Protein AF-A0A6L9QG31-F1 (afdb_monomer)

Organism: NCBI:txid453573

Radius of gyration: 11.06 Å; Cα contacts (8 Å, |Δi|>4): 85; chains: 1; bounding box: 24×30×28 Å

Solvent-accessible surface area (backbone atoms only — not comparable to full-atom values): 3467 Å² total; per-residue (Å²): 110,41,69,58,51,27,69,73,37,80,80,34,50,49,46,73,39,81,92,75,67,30,30,39,35,42,38,68,42,99,93,49,72,44,80,45,76,20,82,38,78,65,53,36,50,54,48,51,54,43,58,64,71,56,75,79,74,135

Foldseek 3Di:
DQVVLCVVQPPKHWDQDPVVCWIWIWADEDPDTDIDIGNDPVVVSVRNVCVRVPPPDD

Sequence (58 aa):
MAAAIEREFSGVVAWYGHATGAWWAMVPVRRDVRLVEALSPRELREAIVNARGWSWPR

Nearest PDB structures (foldseek):
  1e8s-assembly1_A  TM=4.940E-01  e=4.066E-01  Homo sapiens
  3llh-assembly1_A  TM=4.721E-01  e=1.487E+00  Homo sapiens
  8q5h-assembly1_4  TM=5.505E-01  e=2.397E+00  Homo sapiens
  8bot-assembly1_L  TM=4.791E-01  e=3.149E+00  Homo sapiens
  5om5-assembly1_A  TM=5.817E-01  e=7.141E+00  Homo sapiens

Mean predicted aligned error: 4.22 Å

Secondary structure (DSSP, 8-state):
-HHHHHHHSTT-EEEEETTTTEEEEEEEETTEEEEEEESSHHHHHHHHHHHHH-----

pLDDT: mean 89.68, std 12.45, range [44.44, 98.0]

Struc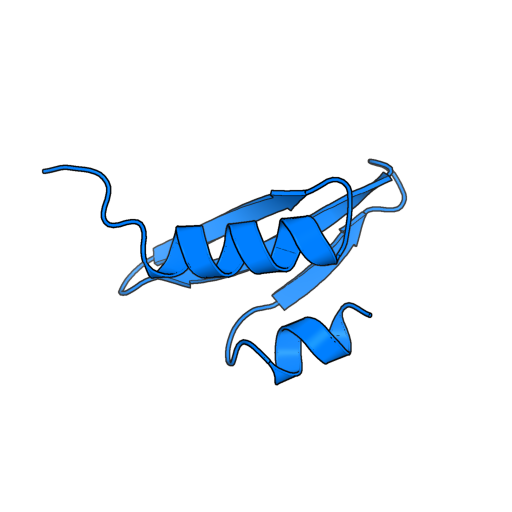ture (mmCIF, N/CA/C/O backbone):
data_AF-A0A6L9QG31-F1
#
_entry.id   AF-A0A6L9QG31-F1
#
loop_
_atom_site.group_PDB
_atom_site.id
_atom_site.type_symbol
_atom_site.label_atom_id
_atom_site.label_alt_id
_atom_site.label_comp_id
_atom_site.label_asym_id
_atom_site.label_entity_id
_atom_site.label_seq_id
_atom_site.pdbx_PDB_ins_code
_atom_site.Cartn_x
_atom_site.Cartn_y
_atom_site.Cartn_z
_atom_site.occupancy
_atom_site.B_iso_or_equiv
_atom_site.auth_seq_id
_atom_site.auth_comp_id
_atom_site.auth_asym_id
_atom_site.auth_atom_id
_atom_site.pdbx_PDB_model_num
ATOM 1 N N . MET A 1 1 ? 7.580 -9.257 -0.905 1.00 81.75 1 MET A N 1
ATOM 2 C CA . MET A 1 1 ? 7.780 -7.869 -0.424 1.00 81.75 1 MET A CA 1
ATOM 3 C C . MET A 1 1 ? 6.506 -7.279 0.168 1.00 81.75 1 MET A C 1
ATOM 5 O O . MET A 1 1 ? 6.558 -6.928 1.335 1.00 81.75 1 MET A O 1
ATOM 9 N N . ALA A 1 2 ? 5.374 -7.269 -0.547 1.00 86.69 2 ALA A N 1
ATOM 10 C CA . ALA A 1 2 ? 4.059 -6.907 0.012 1.00 86.69 2 ALA A CA 1
ATOM 11 C C . ALA A 1 2 ? 3.743 -7.612 1.347 1.00 86.69 2 ALA A C 1
ATOM 13 O O . ALA A 1 2 ? 3.580 -6.947 2.359 1.00 86.69 2 ALA A O 1
ATOM 14 N N . ALA A 1 3 ? 3.823 -8.946 1.394 1.00 90.31 3 ALA A N 1
ATOM 15 C CA . ALA A 1 3 ? 3.567 -9.718 2.618 1.00 90.31 3 ALA A CA 1
ATOM 16 C C . ALA A 1 3 ? 4.459 -9.336 3.823 1.00 90.31 3 ALA A C 1
ATOM 18 O O . ALA A 1 3 ? 4.072 -9.529 4.972 1.00 90.31 3 ALA A O 1
ATOM 19 N N . ALA A 1 4 ? 5.665 -8.800 3.588 1.00 92.50 4 ALA A N 1
ATOM 20 C CA . ALA A 1 4 ? 6.509 -8.299 4.674 1.00 92.50 4 ALA A CA 1
ATOM 21 C C . ALA A 1 4 ? 5.970 -6.972 5.231 1.00 92.50 4 ALA A C 1
ATOM 23 O O . ALA A 1 4 ? 5.977 -6.786 6.441 1.00 92.50 4 ALA A O 1
ATOM 24 N N . ILE A 1 5 ? 5.460 -6.097 4.357 1.00 92.62 5 ILE A N 1
ATOM 25 C CA . ILE A 1 5 ? 4.791 -4.845 4.731 1.00 92.62 5 ILE A CA 1
ATOM 26 C C . ILE A 1 5 ? 3.493 -5.151 5.490 1.00 92.62 5 ILE A C 1
ATOM 28 O O . ILE A 1 5 ? 3.262 -4.585 6.548 1.00 92.62 5 ILE A O 1
ATOM 32 N N . GLU A 1 6 ? 2.676 -6.093 5.025 1.00 94.44 6 GLU A N 1
ATOM 33 C CA . GLU A 1 6 ? 1.420 -6.463 5.704 1.00 94.44 6 GLU A CA 1
ATOM 34 C C . GLU A 1 6 ? 1.661 -7.056 7.101 1.00 94.44 6 GLU A C 1
ATOM 36 O O . GLU A 1 6 ? 0.935 -6.759 8.048 1.00 94.44 6 GLU A O 1
ATOM 41 N N . ARG A 1 7 ? 2.727 -7.852 7.262 1.00 93.69 7 ARG A N 1
ATOM 42 C CA . ARG A 1 7 ? 3.157 -8.360 8.575 1.00 93.69 7 ARG A CA 1
ATOM 43 C C . ARG A 1 7 ? 3.651 -7.260 9.512 1.00 93.69 7 ARG A C 1
ATOM 45 O O . ARG A 1 7 ? 3.447 -7.358 10.717 1.00 93.69 7 ARG A O 1
ATOM 52 N N . GLU A 1 8 ? 4.347 -6.266 8.971 1.00 94.06 8 GLU A N 1
ATOM 53 C CA . GLU A 1 8 ? 4.876 -5.123 9.720 1.00 94.06 8 GLU A CA 1
ATOM 54 C C . GLU A 1 8 ? 3.746 -4.173 10.149 1.00 94.06 8 GLU A C 1
ATOM 56 O O . GLU A 1 8 ? 3.723 -3.683 11.278 1.00 94.06 8 GLU A O 1
ATOM 61 N N . PHE A 1 9 ? 2.754 -3.974 9.280 1.00 91.69 9 PHE A N 1
ATOM 62 C CA . PHE A 1 9 ? 1.630 -3.073 9.495 1.00 91.69 9 PHE A CA 1
ATOM 63 C C . PHE A 1 9 ? 0.309 -3.844 9.549 1.00 91.69 9 PHE A C 1
ATOM 65 O O . PHE A 1 9 ? -0.420 -3.924 8.565 1.00 91.69 9 PHE A O 1
ATOM 72 N N . SER A 1 10 ? -0.049 -4.340 10.737 1.00 91.44 1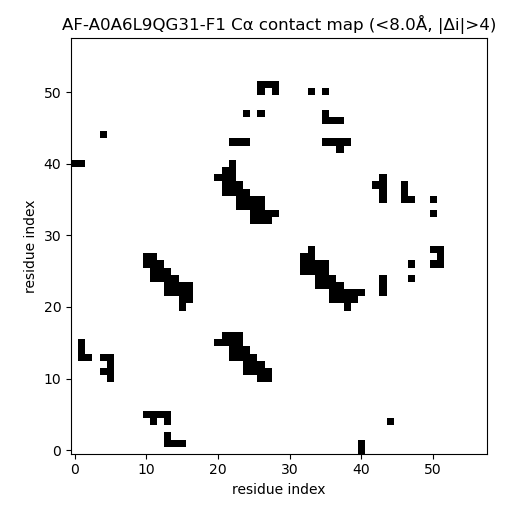0 SER A N 1
ATOM 73 C CA . SER A 1 10 ? -1.310 -5.070 10.951 1.00 91.44 10 SER A CA 1
ATOM 74 C C . SER A 1 10 ? -2.525 -4.331 10.370 1.00 91.44 10 SER A C 1
ATOM 76 O O . SER A 1 10 ? -2.726 -3.149 10.660 1.00 91.44 10 SER A O 1
ATOM 78 N N . GLY A 1 11 ? -3.312 -5.021 9.541 1.00 92.25 11 GLY A N 1
ATOM 79 C CA . GLY A 1 11 ? -4.507 -4.490 8.878 1.00 92.25 11 GLY A CA 1
ATOM 80 C C . GLY A 1 11 ? -4.249 -3.706 7.586 1.00 92.25 11 GLY A C 1
ATOM 81 O O . GLY A 1 11 ? -5.209 -3.315 6.930 1.00 92.25 11 GLY A O 1
ATOM 82 N N . VAL A 1 12 ? -2.990 -3.472 7.203 1.00 95.56 12 VAL A N 1
ATOM 83 C CA . VAL A 1 12 ? -2.658 -2.948 5.871 1.00 95.56 12 VAL A CA 1
ATOM 84 C C . VAL A 1 12 ? -2.754 -4.066 4.845 1.00 95.56 12 VAL A C 1
ATOM 86 O O . VAL A 1 12 ? -2.308 -5.182 5.100 1.00 95.56 12 VAL A O 1
ATOM 89 N N . VAL A 1 13 ? -3.285 -3.733 3.672 1.00 96.75 13 VAL A N 1
ATOM 90 C CA . VAL A 1 13 ? -3.214 -4.576 2.473 1.00 96.75 13 VAL A CA 1
ATOM 91 C C . VAL A 1 13 ? -2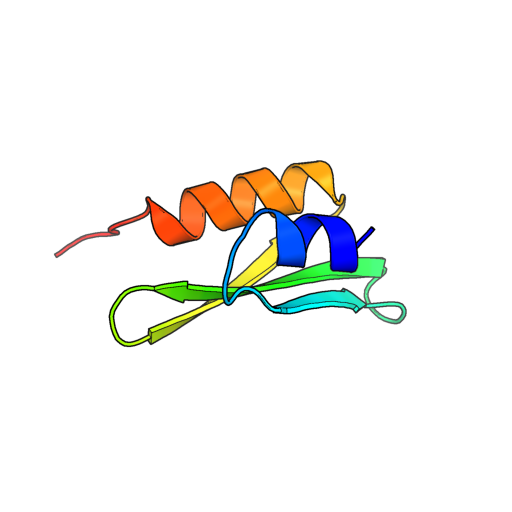.293 -3.885 1.484 1.00 96.75 13 VAL A C 1
ATOM 93 O O . VAL A 1 13 ? -2.546 -2.729 1.145 1.00 96.75 13 VAL A O 1
ATOM 96 N N . ALA A 1 14 ? -1.232 -4.555 1.038 1.00 97.19 14 ALA A N 1
ATOM 97 C CA . ALA A 1 14 ? -0.222 -3.970 0.160 1.00 97.19 14 ALA A CA 1
ATOM 98 C C . ALA A 1 14 ? -0.040 -4.799 -1.113 1.00 97.19 14 ALA A C 1
ATOM 100 O O . ALA A 1 14 ? -0.059 -6.025 -1.084 1.00 97.19 14 ALA A O 1
ATOM 101 N N . TRP A 1 15 ? 0.190 -4.142 -2.248 1.00 97.81 15 TRP A N 1
ATOM 102 C CA . TRP A 1 15 ? 0.418 -4.824 -3.522 1.00 97.81 15 TRP A CA 1
ATOM 103 C C . TRP A 1 15 ? 1.307 -4.009 -4.459 1.00 97.81 15 TRP A C 1
ATOM 105 O O . TRP A 1 15 ? 1.54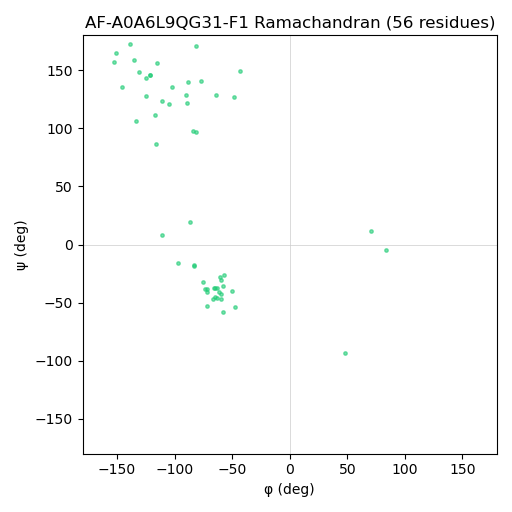2 -2.818 -4.256 1.00 97.81 15 TRP A O 1
ATOM 115 N N . TYR A 1 16 ? 1.819 -4.675 -5.493 1.00 97.06 16 TYR A N 1
ATOM 116 C CA . TYR A 1 16 ? 2.515 -4.027 -6.599 1.00 97.06 16 TYR A CA 1
ATOM 117 C C . TYR A 1 16 ? 1.603 -3.999 -7.825 1.00 97.06 16 TYR A C 1
ATOM 119 O O . TYR A 1 16 ? 1.140 -5.040 -8.293 1.00 97.06 16 TYR A O 1
ATOM 127 N N . GLY A 1 17 ? 1.316 -2.804 -8.330 1.00 97.00 17 GLY A N 1
ATOM 128 C CA . GLY A 1 17 ? 0.528 -2.600 -9.535 1.00 97.00 17 GLY A CA 1
ATOM 129 C C . GLY A 1 17 ? 1.400 -2.776 -10.770 1.00 97.00 17 GLY A C 1
ATOM 130 O O . GLY A 1 17 ? 2.052 -1.834 -11.199 1.00 97.00 17 GLY A O 1
ATOM 131 N N . HIS A 1 18 ? 1.384 -3.958 -11.386 1.00 95.50 18 HIS A N 1
ATOM 132 C CA . HIS A 1 18 ? 2.191 -4.229 -12.584 1.00 95.50 18 HIS A CA 1
ATOM 133 C C . HIS A 1 18 ? 1.878 -3.296 -13.767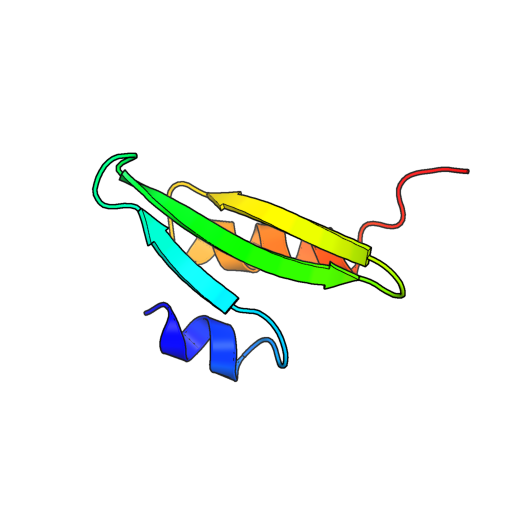 1.00 95.50 18 HIS A C 1
ATOM 135 O O . HIS A 1 18 ? 2.773 -2.994 -14.548 1.00 95.50 18 HIS A O 1
ATOM 141 N N . ALA A 1 19 ? 0.634 -2.821 -13.887 1.00 95.75 19 ALA A N 1
ATOM 142 C CA . ALA A 1 19 ? 0.230 -1.890 -14.941 1.00 95.75 19 ALA A CA 1
ATOM 143 C C . ALA A 1 19 ? 0.720 -0.451 -14.700 1.00 95.75 19 ALA A C 1
ATOM 145 O O . ALA A 1 19 ? 0.989 0.264 -15.659 1.00 95.75 19 ALA A O 1
ATOM 146 N N . THR A 1 20 ? 0.833 -0.024 -13.437 1.00 94.88 20 THR A N 1
ATOM 147 C CA . THR A 1 20 ? 1.276 1.337 -13.081 1.00 94.88 20 THR A CA 1
ATOM 148 C C . THR A 1 20 ? 2.762 1.400 -12.740 1.00 94.88 20 THR A C 1
ATOM 150 O O . THR A 1 20 ? 3.338 2.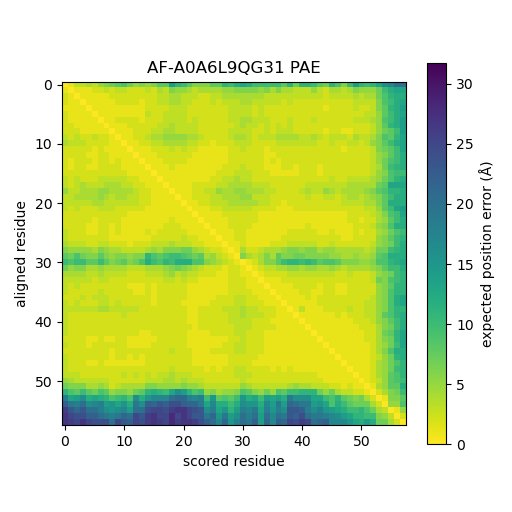478 -12.685 1.00 94.88 20 THR A O 1
ATOM 153 N N . GLY A 1 21 ? 3.393 0.252 -12.485 1.00 96.31 21 GLY A N 1
ATOM 154 C CA . GLY A 1 21 ? 4.771 0.171 -12.016 1.00 96.31 21 GLY A CA 1
ATOM 155 C C . GLY A 1 21 ? 4.965 0.638 -10.569 1.00 96.31 21 GLY A C 1
ATOM 156 O O . GLY A 1 21 ? 6.111 0.790 -10.148 1.00 96.31 21 GLY A O 1
ATOM 157 N N . ALA A 1 22 ? 3.883 0.843 -9.809 1.00 97.19 22 ALA A N 1
ATOM 158 C CA . ALA A 1 22 ? 3.912 1.440 -8.475 1.00 97.19 22 ALA A CA 1
ATOM 159 C C . ALA A 1 22 ? 3.475 0.465 -7.375 1.00 97.19 22 ALA A C 1
ATOM 161 O O . ALA A 1 22 ? 2.741 -0.502 -7.598 1.00 97.19 22 ALA A O 1
ATOM 162 N N . TRP A 1 23 ? 3.931 0.739 -6.162 1.00 97.75 23 TRP A N 1
ATOM 163 C CA . TRP A 1 23 ? 3.492 0.084 -4.942 1.00 97.75 23 TRP A CA 1
ATOM 164 C C . TRP A 1 23 ? 2.292 0.804 -4.357 1.00 97.75 23 TRP A C 1
ATOM 166 O O . TRP A 1 23 ? 2.257 2.028 -4.303 1.00 97.75 23 TRP A O 1
ATOM 176 N N . TRP A 1 24 ? 1.346 0.024 -3.857 1.00 98.00 24 TRP A N 1
ATOM 177 C CA . TRP A 1 24 ? 0.104 0.521 -3.295 1.00 98.00 24 TRP A CA 1
ATOM 178 C C . TRP A 1 24 ? -0.161 -0.115 -1.942 1.00 98.00 24 TRP A C 1
ATOM 180 O O . TRP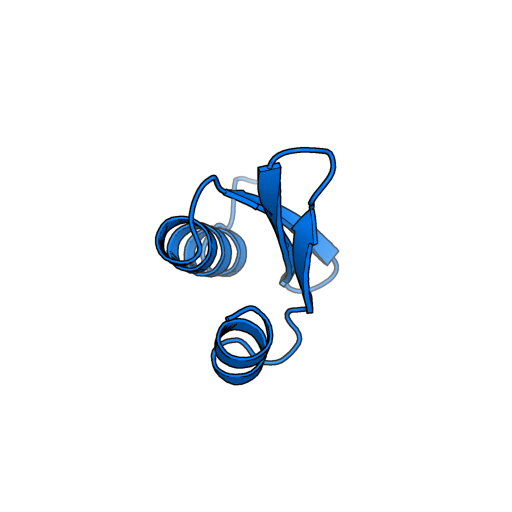 A 1 24 ? 0.201 -1.273 -1.705 1.00 98.00 24 TRP A O 1
ATOM 190 N N . ALA A 1 25 ? -0.816 0.633 -1.062 1.00 97.75 25 ALA A N 1
ATOM 191 C CA . ALA A 1 25 ? -1.309 0.099 0.193 1.00 97.75 25 ALA A CA 1
ATOM 192 C C . ALA A 1 25 ? -2.629 0.748 0.614 1.00 97.75 25 ALA A C 1
ATOM 194 O O . ALA A 1 25 ? -2.778 1.969 0.582 1.00 97.75 25 ALA A O 1
ATOM 195 N N . MET A 1 26 ? -3.572 -0.078 1.065 1.00 97.19 26 MET A N 1
ATOM 196 C CA . MET A 1 26 ? -4.742 0.370 1.813 1.00 97.19 26 MET A CA 1
ATOM 197 C C . MET A 1 26 ? -4.402 0.386 3.297 1.00 97.19 26 MET A C 1
ATOM 199 O O . MET A 1 26 ? -4.029 -0.636 3.873 1.00 97.19 26 MET A O 1
ATOM 203 N N . VAL A 1 27 ? -4.539 1.552 3.917 1.00 95.38 27 VAL A N 1
ATOM 204 C CA . VAL A 1 27 ? -4.133 1.820 5.293 1.00 95.38 27 VAL A CA 1
ATOM 205 C C . VAL A 1 27 ? -5.360 2.182 6.122 1.00 95.38 27 VAL A C 1
ATOM 207 O O . VAL A 1 27 ? -5.922 3.263 5.932 1.00 95.38 27 VAL A O 1
ATOM 210 N N . PRO A 1 28 ? -5.775 1.326 7.069 1.00 92.06 28 PRO A N 1
ATOM 211 C CA . PRO A 1 28 ? -6.824 1.680 8.014 1.00 92.06 28 PRO A CA 1
ATOM 212 C C . PRO A 1 28 ? -6.385 2.848 8.904 1.00 92.06 28 PRO A C 1
ATOM 214 O O . PRO A 1 28 ? -5.322 2.802 9.530 1.00 92.06 28 PRO A O 1
ATOM 217 N N . VAL A 1 29 ? -7.220 3.882 8.991 1.00 88.31 29 VAL A N 1
ATOM 218 C CA . VAL A 1 29 ? -7.026 5.071 9.829 1.00 88.31 29 VAL A CA 1
ATOM 219 C C . VAL A 1 29 ? -8.309 5.402 10.582 1.00 88.31 29 VAL A C 1
ATOM 221 O O . VAL A 1 29 ? -9.257 5.942 10.025 1.00 88.31 29 VAL A O 1
ATOM 224 N N . ARG A 1 30 ? -8.327 5.126 11.892 1.00 82.69 30 ARG A N 1
ATOM 225 C CA . ARG A 1 30 ? -9.480 5.326 12.794 1.00 82.69 30 ARG A CA 1
ATOM 226 C C . ARG A 1 30 ? -10.798 4.769 12.227 1.00 82.69 30 ARG A C 1
ATOM 228 O O . ARG A 1 30 ? -11.099 3.612 12.476 1.00 82.69 30 ARG A O 1
ATOM 235 N N . ARG A 1 31 ? -11.592 5.591 11.532 1.00 82.81 31 ARG A N 1
ATOM 236 C CA . ARG A 1 31 ? -12.908 5.239 10.962 1.00 82.81 31 ARG A CA 1
ATOM 237 C C . ARG A 1 31 ? -12.921 5.189 9.431 1.00 82.81 31 ARG A C 1
ATOM 239 O O . ARG A 1 31 ? -13.994 5.093 8.852 1.00 82.81 31 ARG A O 1
ATOM 246 N N . ASP A 1 32 ? -11.761 5.285 8.799 1.00 89.38 32 ASP A N 1
ATOM 247 C CA . ASP A 1 32 ? -11.630 5.379 7.350 1.00 89.38 32 ASP A CA 1
ATOM 248 C C . ASP A 1 32 ? -10.459 4.521 6.847 1.00 89.38 32 ASP A C 1
ATOM 250 O O . ASP A 1 32 ? -9.674 3.980 7.635 1.00 89.38 32 ASP A O 1
ATOM 254 N N . VAL A 1 33 ? -10.332 4.396 5.531 1.00 92.06 33 VAL A N 1
ATOM 255 C CA . VAL A 1 33 ? -9.227 3.720 4.853 1.00 92.06 33 VAL A CA 1
ATOM 256 C C . VAL A 1 33 ? -8.597 4.692 3.867 1.00 92.06 33 VAL A C 1
ATOM 258 O O . VAL A 1 33 ? -9.268 5.265 3.017 1.00 92.06 33 VAL A O 1
ATOM 261 N N . ARG A 1 34 ? -7.277 4.861 3.955 1.00 92.44 34 ARG A N 1
ATOM 262 C CA . ARG A 1 34 ? -6.508 5.665 3.001 1.00 92.44 34 ARG A CA 1
ATOM 263 C C . ARG A 1 34 ? -5.773 4.775 2.022 1.00 92.44 34 ARG A C 1
ATOM 265 O O . ARG A 1 34 ? -5.137 3.806 2.425 1.00 92.44 34 ARG A O 1
ATOM 272 N N . LEU A 1 35 ? -5.820 5.145 0.751 1.00 96.06 35 LEU A N 1
ATOM 273 C CA . LEU A 1 35 ? -4.974 4.564 -0.279 1.00 96.06 35 LEU A CA 1
ATOM 274 C C . LEU A 1 35 ? -3.685 5.383 -0.380 1.00 96.06 35 LEU A C 1
ATOM 276 O O . LEU A 1 35 ? -3.744 6.605 -0.501 1.00 96.06 35 LEU A O 1
ATOM 280 N N . VAL A 1 36 ? -2.536 4.715 -0.323 1.00 95.38 36 VAL A N 1
ATOM 281 C CA . VAL A 1 36 ? -1.227 5.337 -0.552 1.00 95.38 36 VAL A CA 1
ATOM 282 C C . VAL A 1 36 ? -0.507 4.656 -1.708 1.00 95.38 36 VAL A C 1
ATOM 284 O O . VAL A 1 36 ? -0.636 3.445 -1.894 1.00 95.38 36 VAL A O 1
ATOM 287 N N . GLU A 1 37 ? 0.253 5.448 -2.456 1.00 96.44 37 GLU A N 1
ATOM 288 C CA . GLU A 1 37 ? 1.071 5.031 -3.595 1.00 96.44 37 GLU A CA 1
ATOM 289 C C . GLU A 1 37 ? 2.536 5.391 -3.336 1.00 96.44 37 GLU A C 1
ATOM 291 O O . GLU A 1 37 ? 2.828 6.411 -2.707 1.00 96.44 37 GLU A O 1
ATOM 296 N N . ALA A 1 38 ? 3.458 4.565 -3.822 1.00 97.19 38 ALA A N 1
ATOM 297 C CA . ALA A 1 38 ? 4.889 4.829 -3.785 1.00 97.19 38 ALA A CA 1
ATOM 298 C C . ALA A 1 38 ? 5.625 4.133 -4.937 1.00 97.19 38 ALA A C 1
ATOM 300 O O . ALA A 1 38 ? 5.178 3.103 -5.442 1.00 97.19 38 ALA A O 1
ATOM 301 N N . LEU A 1 39 ? 6.801 4.632 -5.320 1.00 95.88 39 LEU A N 1
ATOM 302 C CA . LEU A 1 39 ? 7.597 4.025 -6.394 1.00 95.88 39 LEU A CA 1
ATOM 303 C C . LEU A 1 39 ? 8.451 2.857 -5.891 1.00 95.88 39 LEU A C 1
ATOM 305 O O . LEU A 1 39 ? 8.863 1.998 -6.671 1.00 95.88 39 LEU A O 1
ATOM 309 N N . SER A 1 40 ? 8.685 2.774 -4.580 1.00 95.50 40 SER A N 1
ATOM 310 C CA . SER A 1 40 ? 9.450 1.688 -3.970 1.00 95.50 40 SER A CA 1
ATOM 311 C C . SER A 1 40 ? 8.797 1.121 -2.702 1.00 95.50 40 SER A C 1
ATOM 313 O O . SER A 1 40 ? 8.045 1.814 -2.014 1.00 95.50 40 SER A O 1
ATOM 315 N N . PRO A 1 41 ? 9.136 -0.123 -2.302 1.00 95.00 41 PRO A N 1
ATOM 316 C CA . PRO A 1 41 ? 8.661 -0.695 -1.043 1.00 95.00 41 PRO A CA 1
ATOM 317 C C . PRO A 1 41 ? 9.095 0.100 0.190 1.00 95.00 41 PRO A C 1
ATOM 319 O O . PRO A 1 41 ? 8.448 0.017 1.228 1.00 95.00 41 PRO A O 1
ATOM 322 N N . ARG A 1 42 ? 10.228 0.811 0.122 1.00 94.88 42 ARG A N 1
ATOM 323 C CA . ARG A 1 42 ? 10.719 1.640 1.228 1.00 94.88 42 ARG A CA 1
ATOM 324 C C . ARG A 1 42 ? 9.845 2.879 1.389 1.00 94.88 42 ARG A C 1
ATOM 326 O O . ARG A 1 42 ? 9.319 3.098 2.473 1.00 94.88 42 ARG A O 1
ATOM 333 N N . GLU A 1 43 ? 9.647 3.616 0.302 1.00 95.50 43 GLU A N 1
ATOM 334 C CA . GLU A 1 43 ? 8.758 4.780 0.270 1.00 95.50 43 GLU A CA 1
ATOM 335 C C . GLU A 1 43 ? 7.329 4.400 0.670 1.00 95.50 43 GLU A C 1
ATOM 337 O O . GLU A 1 43 ? 6.680 5.149 1.392 1.00 95.50 43 GLU A O 1
ATOM 342 N N . LEU A 1 44 ? 6.858 3.203 0.295 1.00 96.44 44 LEU A N 1
ATOM 343 C CA . LEU A 1 44 ? 5.537 2.730 0.707 1.00 96.44 44 LEU A CA 1
ATOM 344 C C . LEU A 1 44 ? 5.423 2.600 2.231 1.00 96.44 44 LEU A C 1
ATOM 346 O O . LEU A 1 44 ? 4.406 2.988 2.799 1.00 96.44 44 LEU A O 1
ATOM 350 N N . ARG A 1 45 ? 6.458 2.093 2.916 1.00 95.38 45 ARG A N 1
ATOM 351 C CA . ARG A 1 45 ? 6.465 2.026 4.390 1.00 95.38 45 ARG A CA 1
ATOM 352 C C . ARG A 1 45 ? 6.408 3.415 5.009 1.00 95.38 45 ARG A C 1
ATOM 354 O O . ARG A 1 45 ? 5.617 3.641 5.920 1.00 95.38 45 ARG A O 1
ATOM 361 N N . GLU A 1 46 ? 7.216 4.340 4.497 1.00 94.56 46 GLU A N 1
ATOM 362 C CA . GLU A 1 46 ? 7.227 5.735 4.944 1.00 94.56 46 GLU A CA 1
ATOM 363 C C . GLU A 1 46 ? 5.843 6.380 4.729 1.00 94.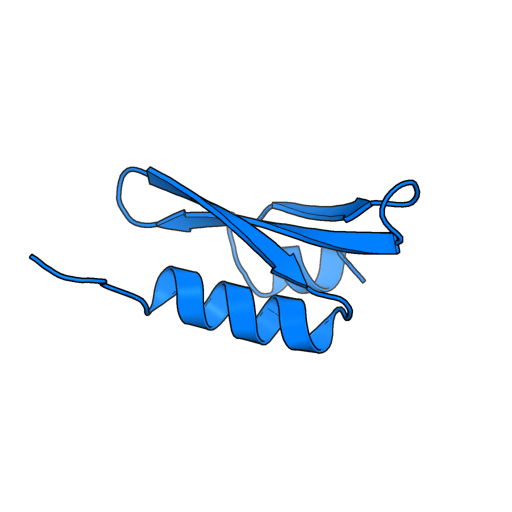56 46 GLU A C 1
ATOM 365 O O . GLU A 1 46 ? 5.299 7.002 5.642 1.00 94.56 46 GLU A O 1
ATOM 370 N N . ALA A 1 47 ? 5.203 6.132 3.581 1.00 94.12 47 ALA A N 1
ATOM 371 C CA . ALA A 1 47 ? 3.849 6.588 3.276 1.00 94.12 47 ALA A CA 1
ATOM 372 C C . ALA A 1 47 ? 2.777 5.967 4.191 1.00 94.12 47 ALA A C 1
ATOM 374 O O . ALA A 1 47 ? 1.856 6.671 4.598 1.00 94.12 47 ALA A O 1
ATOM 375 N N . ILE A 1 48 ? 2.896 4.688 4.569 1.00 94.06 48 ILE A N 1
ATOM 376 C CA . ILE A 1 48 ? 1.986 4.022 5.521 1.00 94.06 48 ILE A CA 1
ATOM 377 C C . ILE A 1 48 ? 2.126 4.623 6.925 1.00 94.06 48 ILE A C 1
ATOM 379 O O . ILE A 1 48 ? 1.118 4.920 7.572 1.00 94.06 48 ILE A O 1
ATOM 383 N N . VAL A 1 49 ? 3.363 4.809 7.401 1.00 92.69 49 VAL A N 1
ATOM 384 C CA . VAL A 1 49 ? 3.647 5.438 8.702 1.00 92.69 49 VAL A CA 1
ATOM 385 C C . VAL A 1 49 ? 3.077 6.848 8.731 1.00 92.69 49 VAL A C 1
ATOM 387 O O . VAL A 1 49 ? 2.359 7.194 9.672 1.00 92.69 49 VAL A O 1
ATOM 390 N N . ASN A 1 50 ? 3.324 7.619 7.668 1.00 90.62 50 ASN A N 1
ATOM 391 C CA . ASN A 1 50 ? 2.730 8.931 7.495 1.00 90.62 50 ASN A CA 1
ATOM 392 C C . ASN A 1 50 ? 1.212 8.808 7.521 1.00 90.62 50 ASN A C 1
ATOM 394 O O . ASN A 1 50 ? 0.617 9.341 8.434 1.00 90.62 50 ASN A O 1
ATOM 398 N N . ALA A 1 51 ? 0.560 8.026 6.661 1.00 89.38 51 ALA A N 1
ATOM 399 C CA . ALA A 1 51 ? -0.899 7.902 6.645 1.00 89.38 51 ALA A CA 1
ATOM 400 C C . ALA A 1 51 ? -1.515 7.602 8.026 1.00 89.38 51 ALA A C 1
ATOM 402 O O . ALA A 1 51 ? -2.535 8.205 8.358 1.00 89.38 51 ALA A O 1
ATOM 403 N N . ARG A 1 52 ? -0.881 6.744 8.843 1.00 86.44 52 ARG A N 1
ATOM 404 C CA . ARG A 1 52 ? -1.312 6.422 10.218 1.00 86.44 52 ARG A CA 1
ATOM 405 C C . ARG A 1 52 ? -1.088 7.549 11.226 1.00 86.44 52 ARG A C 1
ATOM 407 O O . ARG A 1 52 ? -1.933 7.750 12.097 1.00 86.44 52 ARG A O 1
ATOM 414 N N . GLY A 1 53 ? 0.046 8.241 11.143 1.00 78.06 53 GLY A N 1
ATOM 415 C CA . GLY A 1 53 ? 0.391 9.370 12.014 1.00 78.06 53 GLY A CA 1
ATOM 416 C C . GLY A 1 53 ? -0.202 10.709 11.558 1.00 78.06 53 GLY A C 1
ATOM 417 O O . GLY A 1 53 ? -0.296 11.651 12.341 1.00 78.06 53 GLY A O 1
ATOM 418 N N . TRP A 1 54 ? -0.624 10.796 10.298 1.00 59.22 54 TRP A N 1
ATOM 419 C CA . TRP A 1 54 ? -1.022 12.019 9.615 1.00 59.22 54 TRP A CA 1
ATOM 420 C C . TRP A 1 54 ? -2.481 12.354 9.914 1.00 59.22 54 TRP A C 1
ATOM 422 O O . TRP A 1 54 ? -3.420 11.856 9.285 1.00 59.22 54 TRP A O 1
ATOM 432 N N . SER A 1 55 ? -2.657 13.249 10.880 1.00 54.91 55 SER A N 1
ATOM 433 C CA . SER A 1 55 ? -3.926 13.744 11.415 1.0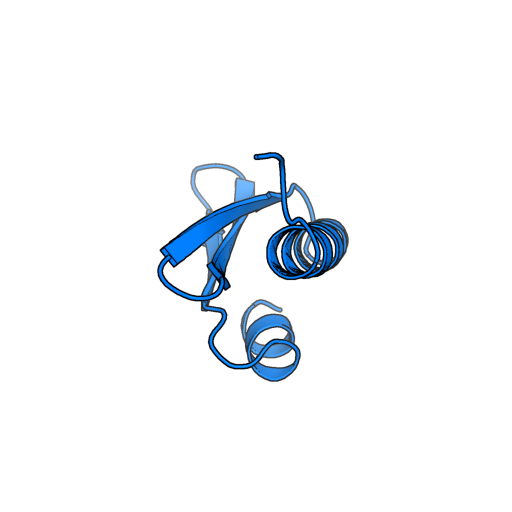0 54.91 55 SER A CA 1
ATOM 434 C C . SER A 1 55 ? -4.534 14.944 10.659 1.00 54.91 55 SER A C 1
ATOM 436 O O . SER A 1 55 ? -5.354 15.637 11.251 1.00 54.91 55 SER A O 1
ATOM 438 N N . TRP A 1 56 ? -4.139 15.218 9.402 1.00 48.06 56 TRP A N 1
ATOM 439 C CA . TRP A 1 56 ? -4.443 16.481 8.680 1.00 48.06 56 TRP A CA 1
ATOM 440 C C . TRP A 1 56 ? -5.875 17.023 8.818 1.00 48.06 56 TRP A C 1
ATOM 442 O O . TRP A 1 56 ? -6.819 16.233 8.813 1.00 48.06 56 TRP A O 1
ATOM 452 N N . PRO A 1 57 ? -5.997 18.366 8.763 1.00 52.84 57 PRO A N 1
ATOM 453 C CA . PRO A 1 57 ? -6.265 19.258 9.884 1.00 52.84 57 PRO A CA 1
ATOM 454 C C . PRO A 1 57 ? -7.766 19.299 10.234 1.00 52.84 57 PRO A C 1
ATOM 456 O O . PRO A 1 57 ? -8.597 18.750 9.516 1.00 52.84 57 PRO A O 1
ATOM 459 N N . ARG A 1 58 ? -8.117 19.936 11.357 1.00 44.44 58 ARG A N 1
ATOM 460 C CA . ARG A 1 58 ? -9.513 20.331 11.606 1.00 44.44 58 ARG A CA 1
ATOM 461 C C . ARG A 1 58 ? -10.012 21.288 10.530 1.00 44.44 58 ARG A C 1
ATOM 463 O O . ARG A 1 58 ? -9.173 22.079 10.045 1.00 44.44 58 ARG A O 1
#